Protein AF-A0A926QNM9-F1 (afdb_monomer_lite)

Sequence (90 aa):
MPGQRKRKRQQHVAVRHSLDAGRREVLFETQDESQWHAHLRHLRTGPQRIDWSMTRVDTFCGRLMQPTTYRLSLFVPDSTHEPSGEQPDH

Organism: NCBI:txid2752516

Radius of gyration: 21.06 Å; chains: 1; bounding box: 70×41×44 Å

Foldseek 3Di:
DDDPPPDPPPPPPPPPPPPFQWDKDWPDKDLDPVVVVVVVVCCVPDPNDDDPVQKDWDWQDDPPPDGIMITIIGIGGDPPDPPPPDDDDD

pLDDT: mean 75.29, std 17.13, range [43.47, 95.25]

Structure (mmCIF, N/CA/C/O backbone):
data_AF-A0A926QNM9-F1
#
_entry.id   AF-A0A926QNM9-F1
#
loop_
_atom_site.group_PDB
_atom_site.id
_atom_site.type_symbol
_atom_site.label_atom_id
_atom_site.label_alt_id
_atom_site.label_comp_id
_atom_site.label_asym_id
_atom_site.label_entity_id
_atom_site.label_seq_id
_atom_site.pdbx_PDB_ins_code
_atom_site.Cartn_x
_atom_site.Cartn_y
_atom_site.Cartn_z
_atom_site.occupancy
_atom_site.B_iso_or_equiv
_atom_site.auth_seq_id
_atom_site.auth_comp_id
_atom_site.auth_asym_id
_atom_site.auth_atom_id
_atom_site.pdbx_PDB_model_num
ATOM 1 N N . MET A 1 1 ? -23.366 -28.532 30.770 1.00 44.00 1 MET A N 1
ATOM 2 C CA . MET A 1 1 ? -22.619 -29.423 29.852 1.00 44.00 1 MET A CA 1
ATOM 3 C C . MET A 1 1 ? -22.318 -28.677 28.549 1.00 44.00 1 MET A C 1
ATOM 5 O O . MET A 1 1 ? -23.186 -28.649 27.685 1.00 44.00 1 MET A O 1
ATOM 9 N N . PRO A 1 2 ? -21.166 -27.998 28.396 1.00 46.12 2 PRO A N 1
ATOM 10 C CA . PRO A 1 2 ? -20.880 -27.196 27.209 1.00 46.12 2 PRO A CA 1
ATOM 11 C C . PRO A 1 2 ? -19.921 -27.928 26.260 1.00 46.12 2 PRO A C 1
ATOM 13 O O . PRO A 1 2 ? -18.742 -28.114 26.558 1.00 46.12 2 PRO A O 1
ATOM 16 N N . GLY A 1 3 ? -20.433 -28.331 25.096 1.00 50.47 3 GLY A N 1
ATOM 17 C CA . GLY A 1 3 ? -19.647 -28.894 23.999 1.00 50.47 3 GLY A CA 1
ATOM 18 C C . GLY A 1 3 ? -18.745 -27.834 23.370 1.00 50.47 3 GLY A C 1
ATOM 19 O O . GLY A 1 3 ? -19.151 -27.114 22.458 1.00 50.47 3 GLY A O 1
ATOM 20 N N . GLN A 1 4 ? -17.508 -27.730 23.853 1.00 62.19 4 GLN A N 1
ATOM 21 C CA . GLN A 1 4 ? -16.492 -26.877 23.250 1.00 62.19 4 GLN A CA 1
ATOM 22 C C . GLN A 1 4 ? -16.041 -27.468 21.908 1.00 62.19 4 GLN A C 1
ATOM 24 O O . GLN A 1 4 ? -15.165 -28.331 21.833 1.00 62.19 4 GLN A O 1
ATOM 29 N N . ARG A 1 5 ? -16.644 -26.981 20.818 1.00 60.66 5 ARG A N 1
ATOM 30 C CA . ARG A 1 5 ? -16.128 -27.154 19.455 1.00 60.66 5 ARG A CA 1
ATOM 31 C C . ARG A 1 5 ? -14.739 -26.517 19.384 1.00 60.66 5 ARG A C 1
ATOM 33 O O . ARG A 1 5 ? -14.605 -25.301 19.265 1.00 60.66 5 ARG A O 1
ATOM 40 N N . LYS A 1 6 ? -13.704 -27.358 19.461 1.00 58.22 6 LYS A N 1
ATOM 41 C CA . LYS A 1 6 ? -12.302 -27.003 19.214 1.00 58.22 6 LYS A CA 1
ATOM 42 C C . LYS A 1 6 ? -12.192 -26.340 17.837 1.00 58.22 6 LYS A C 1
ATOM 44 O O . LYS A 1 6 ? -12.187 -27.016 16.811 1.00 58.22 6 LYS A O 1
ATOM 49 N N . ARG A 1 7 ? -12.109 -25.005 17.802 1.00 65.19 7 ARG A N 1
ATOM 50 C CA . ARG A 1 7 ? -11.688 -24.275 16.603 1.00 65.19 7 ARG A CA 1
ATOM 51 C C . ARG A 1 7 ? -10.246 -24.678 16.319 1.00 65.19 7 ARG A C 1
ATOM 53 O O . ARG A 1 7 ? -9.344 -24.391 17.103 1.00 65.19 7 ARG A O 1
ATOM 60 N N . LYS A 1 8 ? -10.065 -25.389 15.207 1.00 54.44 8 LYS A N 1
ATOM 61 C CA . LYS A 1 8 ? -8.783 -25.795 14.633 1.00 54.44 8 LYS A CA 1
ATOM 62 C C . LYS A 1 8 ? -7.984 -24.518 14.365 1.00 54.44 8 LYS A C 1
ATOM 64 O O . LYS A 1 8 ? -8.211 -23.827 13.376 1.00 54.44 8 LYS A O 1
ATOM 69 N N . ARG A 1 9 ? -7.125 -24.150 15.316 1.00 55.22 9 ARG A N 1
ATOM 70 C CA . ARG A 1 9 ? -6.169 -23.052 15.188 1.00 55.22 9 ARG A CA 1
ATOM 71 C C . ARG A 1 9 ? -5.255 -23.471 14.043 1.00 55.22 9 ARG A C 1
ATOM 73 O O . ARG A 1 9 ? -4.456 -24.386 14.221 1.00 55.22 9 ARG A O 1
ATOM 80 N N . GLN A 1 10 ? -5.456 -22.898 12.858 1.00 56.03 10 GLN A N 1
ATOM 81 C CA . GLN A 1 10 ? -4.512 -23.042 11.759 1.00 56.03 10 GLN A CA 1
ATOM 82 C C . GLN A 1 10 ? -3.218 -22.393 12.244 1.00 56.03 10 GLN A C 1
ATOM 84 O O . GLN A 1 10 ? -3.039 -21.180 12.185 1.00 56.03 10 GLN A O 1
ATOM 89 N N . GLN A 1 11 ? -2.366 -23.207 12.863 1.00 54.06 11 GLN A N 1
ATOM 90 C CA . GLN A 1 11 ? -0.973 -22.883 13.051 1.00 54.06 11 GLN A CA 1
ATOM 91 C C . GLN A 1 11 ? -0.418 -22.826 11.634 1.00 54.06 11 GLN A C 1
ATOM 93 O O . GLN A 1 11 ? -0.099 -23.857 11.048 1.00 54.06 11 GLN A O 1
ATOM 98 N N . HIS A 1 12 ? -0.337 -21.623 11.067 1.00 51.22 12 HIS A N 1
ATOM 99 C CA . HIS A 1 12 ? 0.744 -21.347 10.141 1.00 51.22 12 HIS A CA 1
ATOM 100 C C . HIS A 1 12 ? 2.014 -21.570 10.957 1.00 51.22 12 HIS A C 1
ATOM 102 O O . HIS A 1 12 ? 2.502 -20.680 11.654 1.00 51.22 12 HIS A O 1
ATOM 108 N N . VAL A 1 13 ? 2.480 -22.818 10.954 1.00 46.00 13 VAL A N 1
ATOM 109 C CA . VAL A 1 13 ? 3.871 -23.139 11.197 1.00 46.00 13 VAL A CA 1
ATOM 110 C C . VAL A 1 13 ? 4.586 -22.324 10.136 1.00 46.00 13 VAL A C 1
ATOM 112 O O . VAL A 1 13 ? 4.609 -22.689 8.963 1.00 46.00 13 VAL A O 1
ATOM 115 N N . ALA A 1 14 ? 5.067 -21.146 10.530 1.00 52.31 14 ALA A N 1
ATOM 116 C CA . ALA A 1 14 ? 6.146 -20.498 9.827 1.00 52.31 14 ALA A CA 1
ATOM 117 C C . ALA A 1 14 ? 7.297 -21.487 9.956 1.00 52.31 14 ALA A C 1
ATOM 119 O O . ALA A 1 14 ? 8.038 -21.474 10.940 1.00 52.31 14 ALA A O 1
ATOM 120 N N . VAL A 1 15 ? 7.349 -22.430 9.013 1.00 45.28 15 VAL A N 1
ATOM 121 C CA . VAL A 1 15 ? 8.546 -23.195 8.741 1.00 45.28 15 VAL A CA 1
ATOM 122 C C . VAL A 1 15 ? 9.586 -22.106 8.572 1.00 45.28 15 VAL A C 1
ATOM 124 O O . VAL A 1 15 ? 9.502 -21.289 7.655 1.00 45.28 15 VAL A O 1
ATOM 127 N N . ARG A 1 16 ? 10.471 -21.986 9.561 1.00 53.44 16 ARG A N 1
ATOM 128 C CA . ARG A 1 16 ? 11.646 -21.139 9.460 1.00 53.44 16 ARG A CA 1
ATOM 129 C C . ARG A 1 16 ? 12.480 -21.771 8.357 1.00 53.44 16 ARG A C 1
ATOM 131 O O . ARG A 1 16 ? 13.327 -22.613 8.621 1.00 53.44 16 ARG A O 1
ATOM 138 N N . HIS A 1 17 ? 12.172 -21.418 7.115 1.00 43.47 17 HIS A N 1
ATOM 139 C CA . HIS A 1 17 ? 13.117 -21.525 6.028 1.00 43.47 17 HIS A CA 1
ATOM 140 C C . HIS A 1 17 ? 14.190 -20.491 6.337 1.00 43.47 17 HIS A C 1
ATOM 142 O O . HIS A 1 17 ? 14.080 -19.320 5.987 1.00 43.47 17 HIS A O 1
ATOM 148 N N . SER A 1 18 ? 15.213 -20.932 7.057 1.00 53.47 18 SER A N 1
ATOM 149 C CA . SER A 1 18 ? 16.544 -20.360 6.929 1.00 53.47 18 SER A CA 1
ATOM 150 C C . SER A 1 18 ? 17.062 -20.758 5.542 1.00 53.47 18 SER A C 1
ATOM 152 O O . SER A 1 18 ? 17.826 -21.706 5.434 1.00 53.47 18 SER A O 1
ATOM 154 N N . LEU A 1 19 ? 16.537 -20.140 4.482 1.00 52.72 19 LEU A N 1
ATOM 155 C CA . LEU A 1 19 ? 16.882 -20.425 3.082 1.00 52.72 19 LEU A CA 1
ATOM 156 C C . LEU A 1 19 ? 16.565 -19.196 2.225 1.00 52.72 19 LEU A C 1
ATOM 158 O O . LEU A 1 19 ? 15.702 -19.227 1.359 1.00 52.72 19 LEU A O 1
ATOM 162 N N . ASP A 1 20 ? 17.194 -18.089 2.599 1.00 54.88 20 ASP A N 1
ATOM 163 C CA . ASP A 1 20 ? 17.828 -17.133 1.692 1.00 54.88 20 ASP A CA 1
ATOM 164 C C . ASP A 1 20 ? 18.612 -16.190 2.617 1.00 54.88 20 ASP A C 1
ATOM 166 O O . ASP A 1 20 ? 18.019 -15.542 3.487 1.00 54.88 20 ASP A O 1
ATOM 170 N N . ALA A 1 21 ? 19.945 -16.215 2.569 1.00 68.06 21 ALA A N 1
ATOM 171 C CA . ALA A 1 21 ? 20.757 -15.276 3.338 1.00 68.06 21 ALA A CA 1
ATOM 172 C C . ALA A 1 21 ? 20.528 -13.895 2.723 1.00 68.06 21 ALA A C 1
ATOM 174 O O . ALA A 1 21 ? 21.147 -13.556 1.729 1.00 68.06 21 ALA A O 1
ATOM 175 N N . GLY A 1 22 ? 19.541 -13.162 3.220 1.00 72.31 22 GLY A N 1
ATOM 176 C CA . GLY A 1 22 ? 19.181 -11.852 2.709 1.00 72.31 22 GLY A CA 1
ATOM 177 C C . GLY A 1 22 ? 18.481 -11.031 3.776 1.00 72.31 22 GLY A C 1
ATOM 178 O O . GLY A 1 22 ? 17.830 -11.552 4.690 1.00 72.31 22 GLY A O 1
ATOM 179 N N . ARG A 1 23 ? 18.628 -9.715 3.672 1.00 85.94 23 ARG A N 1
ATOM 180 C CA . ARG A 1 23 ? 18.085 -8.748 4.630 1.00 85.94 23 ARG A CA 1
ATOM 181 C C . ARG A 1 23 ? 16.893 -8.013 4.038 1.00 85.94 23 ARG A C 1
ATOM 183 O O . ARG A 1 23 ? 16.778 -7.835 2.830 1.00 85.94 23 ARG A O 1
ATOM 190 N N . ARG A 1 24 ? 15.980 -7.566 4.901 1.00 88.31 24 ARG A N 1
ATOM 191 C CA . ARG A 1 24 ? 14.887 -6.675 4.492 1.00 88.31 24 ARG A CA 1
ATOM 192 C C . ARG A 1 24 ? 15.326 -5.235 4.692 1.00 88.31 24 ARG A C 1
ATOM 194 O O . ARG A 1 24 ? 15.537 -4.822 5.830 1.00 88.31 24 ARG A O 1
ATOM 201 N N . GLU A 1 25 ? 15.424 -4.484 3.610 1.00 90.56 25 GLU A N 1
ATOM 202 C CA . GLU A 1 25 ? 15.691 -3.052 3.651 1.00 90.56 25 GLU A CA 1
ATOM 203 C C . GLU A 1 25 ? 14.370 -2.280 3.680 1.00 90.56 25 GLU A C 1
ATOM 205 O O . GLU A 1 25 ? 13.430 -2.611 2.956 1.00 90.56 25 GLU A O 1
ATOM 210 N N . VAL A 1 26 ? 14.259 -1.285 4.560 1.00 92.81 26 VAL A N 1
ATOM 211 C CA . 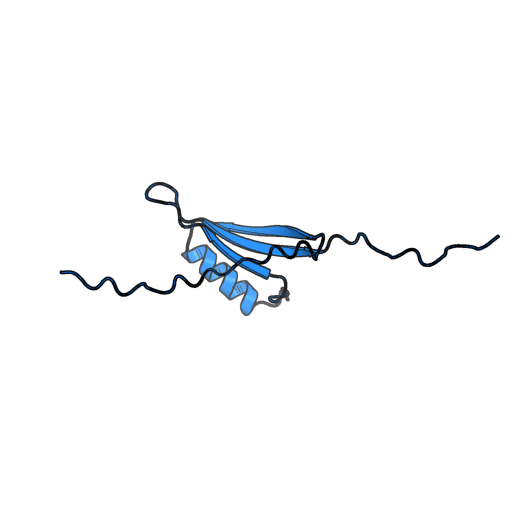VAL A 1 26 ? 13.048 -0.465 4.690 1.00 92.81 26 VAL A CA 1
ATOM 212 C C . VAL A 1 26 ? 13.126 0.676 3.685 1.00 92.81 26 VAL A C 1
ATOM 214 O O . VAL A 1 26 ? 13.999 1.529 3.792 1.00 92.81 26 VAL A O 1
ATOM 217 N N . LEU A 1 27 ? 12.204 0.696 2.725 1.00 91.69 27 LEU A N 1
ATOM 218 C CA . LEU A 1 27 ? 12.138 1.740 1.700 1.00 91.69 27 LEU A CA 1
ATOM 219 C C . LEU A 1 27 ? 11.293 2.934 2.148 1.00 91.69 27 LEU A C 1
ATOM 221 O O . LEU A 1 27 ? 11.578 4.072 1.788 1.00 91.69 27 LEU A O 1
ATOM 225 N N . PHE A 1 28 ? 10.229 2.672 2.908 1.00 92.81 28 PHE A N 1
ATOM 226 C CA . PHE A 1 28 ? 9.309 3.703 3.374 1.00 92.81 28 PHE A CA 1
ATOM 227 C C . PHE A 1 28 ? 8.644 3.269 4.678 1.00 92.81 28 PHE A C 1
ATOM 229 O O . PHE A 1 28 ? 8.212 2.123 4.807 1.00 92.81 28 PHE A O 1
ATOM 236 N N . GLU A 1 29 ? 8.534 4.182 5.637 1.00 94.44 29 GLU A N 1
ATOM 237 C CA . GLU A 1 29 ? 7.839 3.961 6.901 1.00 94.44 29 GLU A CA 1
ATOM 238 C C . GLU A 1 29 ? 7.030 5.208 7.259 1.00 94.44 29 GLU A C 1
ATOM 240 O O . GLU A 1 29 ? 7.517 6.331 7.139 1.00 94.44 29 GLU A O 1
ATOM 245 N N . THR A 1 30 ? 5.781 5.020 7.675 1.00 94.75 30 THR A N 1
ATOM 246 C CA . THR A 1 30 ? 4.907 6.119 8.091 1.00 94.75 30 THR A CA 1
ATOM 247 C C . THR A 1 30 ? 3.866 5.641 9.096 1.00 94.75 30 THR A C 1
ATOM 249 O O . THR A 1 30 ? 3.470 4.480 9.087 1.00 94.75 30 THR A O 1
ATOM 252 N N . GLN A 1 31 ? 3.390 6.540 9.954 1.00 92.69 31 GLN A N 1
ATOM 253 C CA . GLN A 1 31 ? 2.219 6.303 10.811 1.00 92.69 31 GLN A CA 1
ATOM 254 C C . GLN A 1 31 ? 0.930 6.878 10.201 1.00 92.69 31 GLN A C 1
ATOM 256 O O . GLN A 1 31 ? -0.164 6.654 10.713 1.00 92.69 31 GLN A O 1
ATOM 261 N N . ASP A 1 32 ? 1.055 7.622 9.101 1.00 92.75 32 ASP A N 1
ATOM 262 C CA . ASP A 1 32 ? -0.056 8.244 8.393 1.00 92.75 32 ASP A CA 1
ATOM 263 C C . ASP A 1 32 ? -0.579 7.309 7.296 1.00 92.75 32 ASP A C 1
ATOM 265 O O . ASP A 1 32 ? 0.091 7.037 6.295 1.00 92.75 32 ASP A O 1
ATOM 269 N N . GLU A 1 33 ? -1.806 6.833 7.489 1.00 89.88 33 GLU A N 1
ATOM 270 C CA . GLU A 1 33 ? -2.496 5.940 6.560 1.00 89.88 33 GLU A CA 1
ATOM 271 C C . GLU A 1 33 ? -2.729 6.589 5.187 1.00 89.88 33 GLU A C 1
ATOM 273 O O . GLU A 1 33 ? -2.581 5.937 4.151 1.00 89.88 33 GLU A O 1
ATOM 278 N N . SER A 1 34 ? -3.033 7.886 5.140 1.00 93.75 34 SER A N 1
ATOM 279 C CA . SER A 1 34 ? -3.288 8.584 3.877 1.00 93.75 34 SER A CA 1
ATOM 280 C C . SER A 1 34 ? -2.017 8.687 3.030 1.00 93.75 34 SER A C 1
ATOM 282 O O . SER A 1 34 ? -2.042 8.388 1.831 1.00 93.75 34 SER A O 1
ATOM 284 N N . GLN A 1 35 ? -0.884 9.005 3.665 1.00 95.25 35 GLN A N 1
ATOM 285 C CA . GLN A 1 35 ? 0.425 9.014 3.011 1.00 95.25 35 GLN A CA 1
ATOM 286 C C . GLN A 1 35 ? 0.838 7.611 2.575 1.00 95.25 35 GLN A C 1
ATOM 288 O O . GLN A 1 35 ? 1.356 7.440 1.471 1.00 95.25 35 GLN A O 1
ATOM 293 N N . TRP A 1 36 ? 0.555 6.599 3.397 1.00 94.81 36 TRP A N 1
ATOM 294 C CA . TRP A 1 36 ? 0.803 5.206 3.052 1.00 94.81 36 TRP A CA 1
ATOM 295 C C . TRP A 1 36 ? 0.067 4.788 1.770 1.00 94.81 36 TRP A C 1
ATOM 297 O O . TRP A 1 36 ? 0.680 4.285 0.823 1.00 94.81 36 TRP A O 1
ATOM 307 N N . HIS A 1 37 ? -1.238 5.057 1.690 1.00 93.62 37 HIS A N 1
ATOM 308 C CA . HIS A 1 37 ? -2.042 4.738 0.511 1.00 93.62 37 HIS A CA 1
ATOM 309 C C . HIS A 1 37 ? -1.619 5.532 -0.729 1.00 93.62 37 HIS A C 1
ATOM 311 O O . HIS A 1 37 ? -1.549 4.961 -1.823 1.00 93.62 37 HIS A O 1
ATOM 317 N N . ALA A 1 38 ? -1.318 6.824 -0.575 1.00 94.81 38 ALA A N 1
ATOM 318 C CA . ALA A 1 38 ? -0.834 7.658 -1.670 1.00 94.81 38 ALA A CA 1
ATOM 319 C C . ALA A 1 38 ? 0.503 7.139 -2.222 1.00 94.81 38 ALA A C 1
ATOM 321 O O . ALA A 1 38 ? 0.651 7.008 -3.440 1.00 94.81 38 ALA A O 1
ATOM 322 N N . HIS A 1 39 ? 1.435 6.765 -1.340 1.00 92.56 39 HIS A N 1
ATOM 323 C CA . HIS A 1 39 ? 2.737 6.221 -1.718 1.00 92.56 39 HIS A CA 1
ATOM 324 C C . HIS A 1 39 ? 2.598 4.883 -2.457 1.00 92.56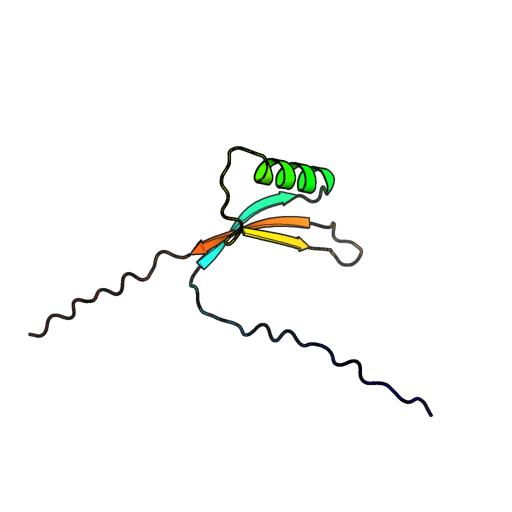 39 HIS A C 1
ATOM 326 O O . HIS A 1 39 ? 3.113 4.734 -3.564 1.00 92.56 39 HIS A O 1
ATOM 332 N N . LEU A 1 40 ? 1.816 3.934 -1.924 1.00 91.44 40 LEU A N 1
ATOM 333 C CA . LEU A 1 40 ? 1.566 2.656 -2.601 1.00 91.44 40 LEU A CA 1
ATOM 334 C C . LEU A 1 40 ? 0.901 2.833 -3.967 1.00 91.44 40 LEU A C 1
ATOM 336 O O . LEU A 1 40 ? 1.245 2.131 -4.920 1.00 91.44 40 LEU A O 1
ATOM 340 N N . ARG A 1 41 ? -0.059 3.758 -4.076 1.00 91.75 41 ARG A N 1
ATOM 341 C CA . ARG A 1 41 ? -0.699 4.064 -5.357 1.00 91.75 41 ARG A CA 1
ATOM 342 C C . ARG A 1 41 ? 0.327 4.599 -6.347 1.00 91.75 41 ARG A C 1
ATOM 344 O O . ARG A 1 41 ? 0.373 4.102 -7.467 1.00 91.75 41 ARG A O 1
ATOM 351 N N . HIS A 1 42 ? 1.167 5.540 -5.921 1.00 91.06 42 HIS A N 1
ATOM 352 C CA . HIS A 1 42 ? 2.214 6.110 -6.761 1.00 91.06 42 HIS A CA 1
ATOM 353 C C . HIS A 1 42 ? 3.203 5.047 -7.252 1.00 91.06 42 HIS A C 1
ATOM 355 O O . HIS A 1 42 ? 3.514 5.027 -8.435 1.00 91.06 42 HIS A O 1
ATOM 361 N N . LEU A 1 43 ? 3.622 4.109 -6.399 1.00 90.44 43 LEU A N 1
ATOM 362 C CA . LEU A 1 43 ? 4.510 3.008 -6.796 1.00 90.44 43 LEU A CA 1
ATOM 363 C C . LEU A 1 43 ? 3.867 2.041 -7.798 1.00 90.44 43 LEU A C 1
ATOM 365 O O . LEU A 1 43 ? 4.551 1.473 -8.641 1.00 90.44 43 LEU A O 1
ATOM 369 N N . ARG A 1 44 ? 2.549 1.835 -7.714 1.00 87.00 44 ARG A N 1
ATOM 370 C CA . ARG A 1 44 ? 1.823 0.947 -8.637 1.00 87.00 44 ARG A CA 1
ATOM 371 C C . ARG A 1 44 ? 1.559 1.583 -9.996 1.00 87.00 44 ARG A C 1
ATOM 373 O O . ARG A 1 44 ? 1.497 0.868 -10.988 1.00 87.00 44 ARG A O 1
ATOM 380 N N . THR A 1 45 ? 1.332 2.893 -10.034 1.00 88.88 45 THR A N 1
ATOM 381 C CA . THR A 1 45 ? 0.964 3.613 -11.264 1.00 88.88 45 THR A CA 1
ATOM 382 C C . THR A 1 45 ? 2.120 4.390 -11.882 1.00 88.88 45 THR A C 1
ATOM 384 O O . THR A 1 45 ? 2.007 4.863 -13.009 1.00 88.88 45 THR A O 1
ATOM 387 N N . GLY A 1 46 ? 3.189 4.605 -11.124 1.00 84.12 46 GLY A N 1
ATOM 388 C CA . GLY A 1 46 ? 4.337 5.398 -11.523 1.00 84.12 46 GLY A CA 1
ATOM 389 C C . GLY A 1 46 ? 5.295 4.640 -12.441 1.00 84.12 46 GLY A C 1
ATOM 390 O O . GLY A 1 46 ? 5.192 3.426 -12.614 1.00 84.12 46 GLY A O 1
ATOM 391 N N . PRO A 1 47 ? 6.275 5.350 -13.019 1.00 75.94 47 PRO A N 1
ATOM 392 C CA . PRO A 1 47 ? 7.290 4.749 -13.884 1.00 75.94 47 PRO A CA 1
ATOM 393 C C . PRO A 1 47 ? 8.292 3.873 -13.112 1.00 75.94 47 PRO A C 1
ATOM 395 O O . PRO A 1 47 ? 9.075 3.144 -13.722 1.00 75.94 47 PRO A O 1
ATOM 398 N N . GLN A 1 48 ? 8.296 3.955 -11.779 1.00 79.12 48 GLN A N 1
ATOM 399 C CA . GLN A 1 48 ? 9.228 3.238 -10.922 1.00 79.12 48 GLN A CA 1
ATOM 400 C C . GLN A 1 48 ? 8.847 1.755 -10.851 1.00 79.12 48 GLN A C 1
ATOM 402 O O . GLN A 1 48 ? 7.830 1.373 -10.277 1.00 79.12 48 GLN A O 1
ATOM 407 N N . ARG A 1 49 ? 9.681 0.906 -11.455 1.00 74.69 49 ARG A N 1
ATOM 408 C CA . ARG A 1 49 ? 9.494 -0.547 -11.477 1.00 74.69 49 ARG A CA 1
ATOM 409 C C . ARG A 1 49 ? 10.071 -1.152 -10.205 1.00 74.69 49 ARG A C 1
ATOM 411 O O . ARG A 1 49 ? 11.230 -1.546 -10.176 1.00 74.69 49 ARG A O 1
ATOM 418 N N . ILE A 1 50 ? 9.264 -1.191 -9.153 1.00 83.81 50 ILE A N 1
ATOM 419 C CA . ILE A 1 50 ? 9.578 -1.992 -7.970 1.00 83.81 50 ILE A CA 1
ATOM 420 C C . ILE A 1 50 ? 9.171 -3.437 -8.241 1.00 83.81 50 ILE A C 1
ATOM 422 O O . ILE A 1 50 ? 8.078 -3.701 -8.749 1.00 83.81 50 ILE A O 1
ATOM 426 N N . ASP A 1 51 ? 10.046 -4.373 -7.880 1.00 86.81 51 ASP A N 1
ATOM 427 C CA . ASP A 1 51 ? 9.707 -5.787 -7.894 1.00 86.81 51 ASP A CA 1
ATOM 428 C C . ASP A 1 51 ? 8.790 -6.122 -6.709 1.00 86.81 51 ASP A C 1
ATOM 430 O O . ASP A 1 51 ? 9.214 -6.287 -5.560 1.00 86.81 51 ASP A O 1
ATOM 434 N N . TRP A 1 52 ? 7.495 -6.225 -7.001 1.00 85.19 52 TRP A N 1
ATOM 435 C CA . TRP A 1 52 ? 6.469 -6.573 -6.023 1.00 85.19 52 TRP A CA 1
ATOM 436 C C . TRP A 1 52 ? 6.621 -7.990 -5.462 1.00 85.19 52 TRP A C 1
ATOM 438 O O . TRP A 1 52 ? 6.074 -8.256 -4.396 1.00 85.19 52 TRP A O 1
ATOM 448 N N . SER A 1 53 ? 7.359 -8.883 -6.131 1.00 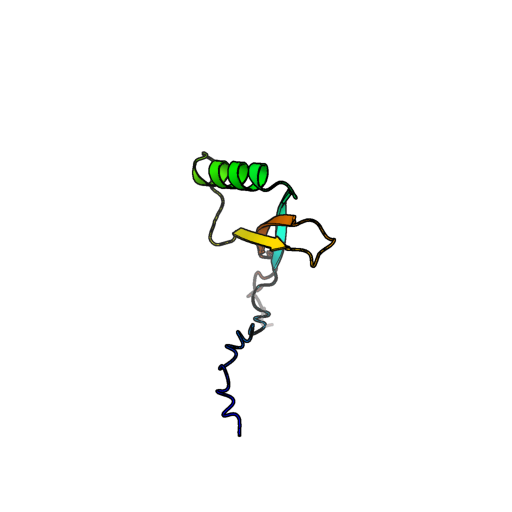86.12 53 SER A N 1
ATOM 449 C CA . SER A 1 53 ? 7.622 -10.232 -5.619 1.00 86.12 53 SER A CA 1
ATOM 450 C C . SER A 1 53 ? 8.644 -10.230 -4.476 1.00 86.12 53 SER A C 1
ATOM 452 O O . SER A 1 53 ? 8.526 -11.022 -3.542 1.00 86.12 53 SER A O 1
ATOM 454 N N . MET A 1 54 ? 9.588 -9.282 -4.498 1.00 87.38 54 MET A N 1
ATOM 455 C CA . MET A 1 54 ? 10.582 -9.072 -3.438 1.00 87.38 54 MET A CA 1
ATOM 456 C C . MET A 1 54 ? 10.120 -8.064 -2.376 1.00 87.38 54 MET A C 1
ATOM 458 O O . MET A 1 54 ? 10.711 -7.962 -1.299 1.00 87.38 54 MET A O 1
ATOM 462 N N . THR A 1 55 ? 9.052 -7.317 -2.649 1.00 90.62 55 THR A N 1
ATOM 463 C CA . THR A 1 55 ? 8.550 -6.258 -1.766 1.00 90.62 55 THR A CA 1
ATOM 464 C C . THR A 1 55 ? 7.488 -6.775 -0.798 1.00 90.62 55 THR A C 1
ATOM 466 O O . THR A 1 55 ? 6.648 -7.605 -1.136 1.00 90.62 55 THR A O 1
ATOM 469 N N . ARG A 1 56 ? 7.479 -6.250 0.430 1.00 90.94 56 ARG A N 1
ATOM 470 C CA . ARG A 1 56 ? 6.478 -6.553 1.456 1.00 90.94 56 ARG A CA 1
ATOM 471 C C . ARG A 1 56 ? 5.941 -5.294 2.112 1.00 90.94 56 ARG A C 1
ATOM 473 O O . ARG A 1 56 ? 6.688 -4.392 2.482 1.00 90.94 56 ARG A O 1
ATOM 480 N N . VAL A 1 57 ? 4.627 -5.305 2.290 1.00 91.06 57 VAL A N 1
ATOM 481 C CA . VAL A 1 57 ? 3.858 -4.328 3.051 1.00 91.06 57 VAL A CA 1
ATOM 482 C C . VAL A 1 57 ? 3.567 -4.918 4.423 1.00 91.06 57 VAL A C 1
ATOM 484 O O . VAL A 1 57 ? 2.926 -5.964 4.518 1.00 91.06 57 VAL A O 1
ATOM 487 N N . ASP A 1 58 ? 4.031 -4.247 5.470 1.00 90.25 58 ASP A N 1
ATOM 488 C CA . ASP A 1 58 ? 3.734 -4.596 6.853 1.00 90.25 58 ASP A CA 1
ATOM 489 C C . ASP A 1 58 ? 2.895 -3.486 7.505 1.00 90.25 58 ASP A C 1
ATOM 491 O O . ASP A 1 58 ? 3.123 -2.294 7.286 1.00 90.25 58 ASP A O 1
ATOM 495 N N . THR A 1 59 ? 1.939 -3.888 8.341 1.00 90.12 59 THR A N 1
ATOM 496 C CA . THR A 1 59 ? 1.166 -2.982 9.198 1.00 90.12 59 THR A CA 1
ATOM 497 C C . THR A 1 59 ? 1.364 -3.409 10.644 1.00 90.12 59 THR A C 1
ATOM 499 O O . THR A 1 59 ? 0.867 -4.449 11.081 1.00 90.12 59 THR A O 1
ATOM 502 N N . PHE A 1 60 ? 2.124 -2.615 11.388 1.00 89.44 60 PHE A N 1
ATOM 503 C CA . PHE A 1 60 ? 2.397 -2.827 12.801 1.00 89.44 60 PHE A CA 1
ATOM 504 C C . PHE A 1 60 ? 1.334 -2.109 13.619 1.00 89.44 60 PHE A C 1
ATOM 506 O O . PHE A 1 60 ? 1.514 -0.974 14.057 1.00 89.44 60 PHE A O 1
ATOM 513 N N . CYS A 1 61 ? 0.198 -2.777 13.806 1.00 82.69 61 CYS A N 1
ATOM 514 C CA . CYS A 1 61 ? -0.841 -2.292 14.702 1.00 82.69 61 CYS A CA 1
ATOM 515 C C . CYS A 1 61 ? -0.368 -2.477 16.146 1.00 82.69 61 CYS A C 1
ATOM 517 O O . CYS A 1 61 ? -0.310 -3.599 16.661 1.00 82.69 61 CYS A O 1
ATOM 519 N N . GLY A 1 62 ? -0.028 -1.374 16.802 1.00 72.50 62 GLY A N 1
ATOM 520 C CA . GLY A 1 62 ? 0.226 -1.357 18.231 1.00 72.50 62 GLY A CA 1
ATOM 521 C C . GLY A 1 62 ? -0.972 -1.871 19.034 1.00 72.50 62 GLY A C 1
ATOM 522 O O . GLY A 1 62 ? -2.128 -1.673 18.657 1.00 72.50 62 GLY A O 1
ATOM 523 N N . ARG A 1 63 ? -0.733 -2.512 20.186 1.00 78.81 63 ARG A N 1
ATOM 524 C CA . ARG A 1 63 ? -1.813 -2.695 21.169 1.00 78.81 63 ARG A CA 1
ATOM 525 C C . ARG A 1 63 ? -2.030 -1.378 21.912 1.00 78.81 63 ARG A C 1
ATOM 527 O O . ARG A 1 63 ? -1.158 -0.948 22.658 1.00 78.81 63 ARG A O 1
ATOM 534 N N . LEU A 1 64 ? -3.216 -0.806 21.721 1.00 65.06 64 LEU A N 1
ATOM 535 C CA . LEU A 1 64 ? -3.872 0.282 22.465 1.00 65.06 64 LEU A CA 1
ATOM 536 C C . LEU A 1 64 ? -3.171 1.655 22.566 1.00 65.06 64 LEU A C 1
ATOM 538 O O . LEU A 1 64 ? -3.867 2.656 22.475 1.00 65.06 64 LEU A O 1
ATOM 542 N N . MET A 1 65 ? -1.853 1.733 22.773 1.00 71.38 65 MET A N 1
ATOM 543 C CA . MET A 1 65 ? -1.128 3.004 22.984 1.00 71.38 65 MET A CA 1
ATOM 544 C C . MET A 1 65 ? 0.001 3.264 21.989 1.00 71.38 65 MET A C 1
ATOM 546 O O . MET A 1 65 ? 0.564 4.354 21.974 1.00 71.38 65 MET A O 1
ATOM 550 N N . GLN A 1 66 ? 0.345 2.279 21.164 1.00 72.12 66 GLN A N 1
ATOM 551 C CA . GLN A 1 66 ? 1.325 2.476 20.104 1.00 72.12 66 GLN A CA 1
ATOM 552 C C . GLN A 1 66 ? 0.600 2.851 18.806 1.00 72.12 66 GLN A C 1
ATOM 554 O O . GLN A 1 66 ? -0.378 2.178 18.458 1.00 72.12 66 GLN A O 1
ATOM 559 N N . PRO A 1 67 ? 1.052 3.904 18.105 1.00 80.75 67 PRO A N 1
ATOM 560 C CA . PRO A 1 67 ? 0.495 4.266 16.812 1.00 80.75 67 PRO A CA 1
ATOM 561 C C . PRO A 1 67 ? 0.675 3.117 15.817 1.00 80.75 67 PRO A C 1
ATOM 563 O O . PRO A 1 67 ? 1.600 2.310 15.930 1.00 80.75 67 PRO A O 1
ATOM 566 N N . THR A 1 68 ? -0.238 3.024 14.851 1.00 87.69 68 THR A N 1
ATOM 567 C CA . THR A 1 68 ? -0.096 2.052 13.765 1.00 87.69 68 THR A CA 1
ATOM 568 C C . THR A 1 68 ? 1.020 2.521 12.849 1.00 87.69 68 THR A C 1
ATOM 570 O O . THR A 1 68 ? 0.945 3.624 12.317 1.00 87.69 68 THR A O 1
ATOM 573 N N . THR A 1 69 ? 2.034 1.685 12.651 1.00 92.38 69 THR A N 1
ATOM 574 C CA . THR A 1 69 ? 3.130 1.981 11.724 1.00 92.38 69 THR A CA 1
ATOM 575 C C . THR A 1 69 ? 2.980 1.136 10.470 1.00 92.38 69 THR A C 1
ATOM 577 O O . THR A 1 69 ? 2.928 -0.093 10.530 1.00 92.38 69 THR A O 1
ATOM 580 N N . TYR A 1 70 ? 2.935 1.793 9.322 1.00 93.38 70 TYR A N 1
ATOM 581 C CA . TYR A 1 70 ? 2.962 1.184 8.003 1.00 93.38 70 TYR A CA 1
ATOM 582 C C . TYR A 1 70 ? 4.390 1.174 7.473 1.00 93.38 70 TYR A C 1
ATOM 584 O O . TYR A 1 70 ? 5.078 2.194 7.523 1.00 93.38 70 TYR A O 1
ATOM 592 N N . ARG A 1 71 ? 4.838 0.032 6.948 1.00 94.88 71 ARG A N 1
ATOM 593 C CA . ARG A 1 71 ? 6.208 -0.128 6.460 1.00 94.88 71 ARG A CA 1
ATOM 594 C C . ARG A 1 71 ? 6.252 -0.864 5.132 1.00 94.88 71 ARG A C 1
ATOM 596 O O . ARG A 1 71 ? 5.666 -1.936 4.981 1.00 94.88 71 ARG A O 1
ATOM 603 N N . LEU A 1 72 ? 7.008 -0.312 4.192 1.00 94.19 72 LEU A N 1
ATOM 604 C CA . LEU A 1 72 ? 7.388 -0.945 2.938 1.00 94.19 72 LEU A CA 1
ATOM 605 C C . LEU A 1 72 ? 8.822 -1.443 3.065 1.00 94.19 72 LEU A C 1
ATOM 607 O O . LEU A 1 72 ? 9.731 -0.658 3.335 1.00 94.19 72 LEU A O 1
ATOM 611 N N . SER A 1 73 ? 9.031 -2.738 2.856 1.00 92.62 73 SER A N 1
ATOM 612 C CA . SER A 1 73 ? 10.369 -3.329 2.851 1.00 92.62 73 SER A CA 1
ATOM 613 C C . SER A 1 73 ? 10.637 -4.106 1.573 1.00 92.62 73 SER A C 1
ATOM 615 O O . SER A 1 73 ? 9.752 -4.802 1.077 1.00 92.62 73 SER A O 1
ATOM 617 N N . LEU A 1 74 ? 11.860 -4.012 1.063 1.00 90.81 74 LEU A N 1
ATOM 618 C CA . LEU A 1 74 ? 12.356 -4.808 -0.052 1.00 90.81 74 LEU A CA 1
ATOM 619 C C . LEU A 1 74 ? 13.267 -5.904 0.490 1.00 90.81 74 LEU A C 1
ATOM 621 O O . LEU A 1 74 ? 14.100 -5.663 1.363 1.00 90.81 74 LEU A O 1
ATOM 625 N N . PHE A 1 75 ? 13.084 -7.121 0.000 1.00 88.75 75 PHE A N 1
ATOM 626 C CA . PHE A 1 75 ? 14.022 -8.197 0.253 1.00 88.75 75 PHE A CA 1
ATOM 627 C C . PHE A 1 75 ? 15.261 -8.013 -0.627 1.00 88.75 75 PHE A C 1
ATOM 629 O O . PHE A 1 75 ? 15.146 -7.924 -1.846 1.00 88.75 75 PHE A O 1
ATOM 636 N N . VAL A 1 76 ? 16.428 -7.951 0.009 1.00 85.81 76 VAL A N 1
ATOM 637 C CA . VAL A 1 76 ? 17.730 -7.851 -0.645 1.00 85.81 76 VAL A CA 1
ATOM 638 C C . VAL A 1 76 ? 18.472 -9.158 -0.366 1.00 85.81 76 VAL A C 1
ATOM 640 O O . VAL A 1 76 ? 18.856 -9.377 0.789 1.00 85.81 76 VAL A O 1
ATOM 643 N N . PRO A 1 77 ? 18.654 -10.036 -1.370 1.00 82.38 77 PRO A N 1
ATOM 644 C CA . PRO A 1 77 ? 19.485 -11.221 -1.200 1.00 82.38 77 PRO A CA 1
ATOM 645 C C . PRO A 1 77 ? 20.924 -10.779 -0.904 1.00 82.38 77 PRO A C 1
ATOM 647 O O . PRO A 1 77 ? 21.438 -9.862 -1.550 1.00 82.38 77 PRO A O 1
ATOM 650 N N . ASP A 1 78 ? 21.578 -11.386 0.086 1.00 75.94 78 ASP A N 1
ATOM 651 C CA . ASP A 1 78 ? 23.012 -11.197 0.268 1.00 75.94 78 ASP A CA 1
ATOM 652 C C . ASP A 1 78 ? 23.704 -11.912 -0.893 1.00 75.94 78 ASP A C 1
ATOM 654 O O . ASP A 1 78 ? 23.482 -13.094 -1.148 1.00 75.94 78 ASP A O 1
ATOM 658 N N . SER A 1 79 ? 24.563 -11.198 -1.612 1.00 65.56 79 SER A N 1
ATOM 659 C CA . SER A 1 79 ? 25.261 -11.686 -2.807 1.00 65.56 79 SER A CA 1
ATOM 660 C C . SER A 1 79 ? 26.303 -12.783 -2.519 1.00 65.56 79 SER A C 1
ATOM 662 O O . SER A 1 79 ? 27.156 -13.073 -3.353 1.00 65.56 79 SER A O 1
ATOM 664 N N . THR A 1 80 ? 26.279 -13.389 -1.332 1.00 63.69 80 THR A N 1
ATOM 665 C CA . THR A 1 80 ? 27.356 -14.230 -0.814 1.00 63.69 80 THR A CA 1
ATOM 666 C C . THR A 1 80 ? 27.066 -15.713 -1.016 1.00 63.69 80 THR A C 1
ATOM 668 O O . THR A 1 80 ? 26.931 -16.452 -0.046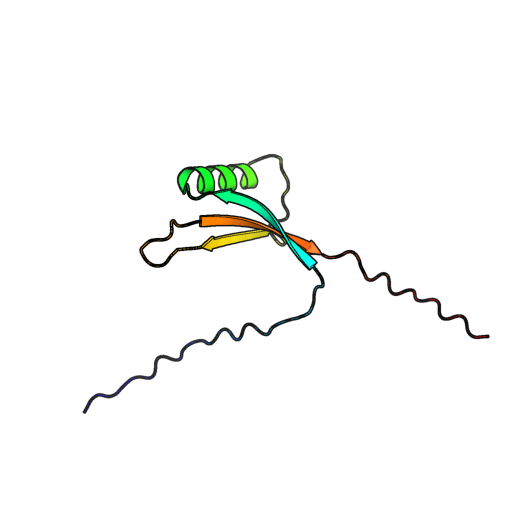 1.00 63.69 80 THR A O 1
ATOM 671 N N . HIS A 1 81 ? 27.008 -16.162 -2.270 1.00 52.22 81 HIS A N 1
ATOM 672 C CA . HIS A 1 81 ? 27.546 -17.475 -2.637 1.00 52.22 81 HIS A CA 1
ATOM 673 C C . HIS A 1 81 ? 27.720 -17.571 -4.159 1.00 52.22 81 HIS A C 1
ATOM 675 O O . HIS A 1 81 ? 26.880 -18.127 -4.859 1.00 52.22 81 HIS A O 1
ATOM 681 N N . GLU A 1 82 ? 28.840 -17.067 -4.673 1.00 50.91 82 GLU A N 1
ATOM 682 C CA . GLU A 1 82 ? 29.500 -17.788 -5.761 1.00 50.91 82 GLU A CA 1
ATOM 683 C C . GLU A 1 82 ? 30.004 -19.095 -5.126 1.00 50.91 82 GLU A C 1
ATOM 685 O O . GLU A 1 82 ? 30.875 -19.027 -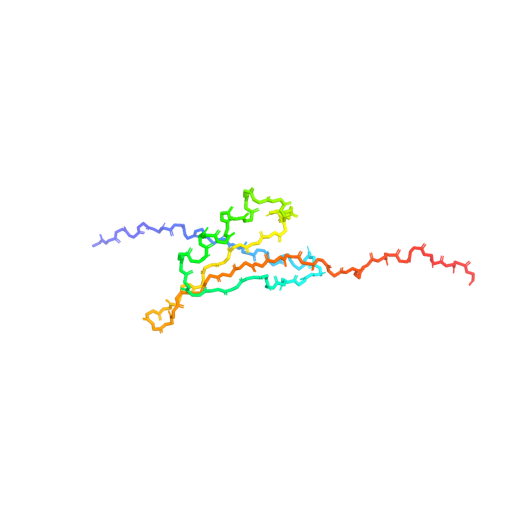4.249 1.00 50.91 82 GLU A O 1
ATOM 690 N N . PRO A 1 83 ? 29.472 -20.286 -5.462 1.00 52.69 83 PRO A N 1
ATOM 691 C CA . PRO A 1 83 ? 30.213 -21.495 -5.174 1.00 52.69 83 PRO A CA 1
ATOM 692 C C . PRO A 1 83 ? 31.467 -21.406 -6.040 1.00 52.69 83 PRO A C 1
ATOM 694 O O . PRO A 1 83 ? 31.395 -21.589 -7.252 1.00 52.69 83 PRO A O 1
ATOM 697 N N . SER A 1 84 ? 32.609 -21.078 -5.430 1.00 47.91 84 SER A N 1
ATOM 698 C CA . SER A 1 84 ? 33.926 -21.304 -6.024 1.00 47.91 84 SER A CA 1
ATOM 699 C C . SER A 1 84 ? 34.047 -22.799 -6.322 1.00 47.91 84 SER A C 1
ATOM 701 O O . SER A 1 84 ? 34.539 -23.585 -5.517 1.00 47.91 84 SER A O 1
ATOM 703 N N . GLY A 1 85 ? 33.524 -23.204 -7.472 1.00 58.97 85 GLY A N 1
ATOM 704 C CA . GLY A 1 85 ? 33.771 -24.489 -8.087 1.00 58.97 85 GLY A CA 1
ATOM 705 C C . GLY A 1 85 ? 35.122 -24.422 -8.771 1.00 58.97 85 GLY A C 1
ATOM 706 O O . GLY A 1 85 ? 35.179 -24.309 -9.982 1.00 58.97 85 GLY A O 1
ATOM 707 N N . GLU A 1 86 ? 36.194 -24.443 -7.989 1.00 51.91 86 GLU A N 1
ATOM 708 C CA . GLU A 1 86 ? 37.512 -24.828 -8.482 1.00 51.91 86 GLU A CA 1
ATOM 709 C C . GLU A 1 86 ? 38.288 -25.372 -7.281 1.00 51.91 86 GLU A C 1
ATOM 711 O O . GLU A 1 86 ? 38.971 -24.650 -6.556 1.00 51.91 86 GLU A O 1
ATOM 716 N N . GLN A 1 87 ? 38.086 -26.659 -7.006 1.00 58.31 87 GLN A N 1
ATOM 717 C CA . GLN A 1 87 ? 39.016 -27.448 -6.214 1.00 58.31 87 GLN A CA 1
ATOM 718 C C . GLN A 1 87 ? 40.071 -27.952 -7.208 1.00 58.31 87 GLN A C 1
ATOM 720 O O . GLN A 1 87 ? 39.734 -28.808 -8.025 1.00 58.31 87 GLN A O 1
ATOM 725 N N . PRO A 1 88 ? 41.312 -27.431 -7.209 1.00 58.09 88 PRO A N 1
ATOM 726 C CA . PRO A 1 88 ? 42.365 -28.039 -7.994 1.00 58.09 88 PRO A CA 1
ATOM 727 C C . PRO A 1 88 ? 42.877 -29.256 -7.223 1.00 58.09 88 PRO A C 1
ATOM 729 O O . PRO A 1 88 ? 43.454 -29.125 -6.143 1.00 58.09 88 PRO A O 1
ATOM 732 N N . ASP A 1 89 ? 42.637 -30.441 -7.777 1.00 59.56 89 ASP A N 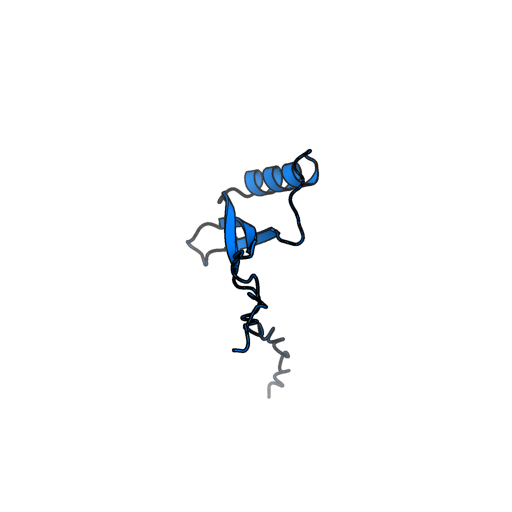1
ATOM 733 C CA . ASP A 1 89 ? 43.419 -31.636 -7.476 1.00 59.56 89 ASP A CA 1
ATOM 734 C C . ASP A 1 89 ? 44.875 -31.388 -7.895 1.00 59.56 89 ASP A C 1
ATOM 736 O O . ASP A 1 89 ? 45.158 -31.283 -9.092 1.00 59.56 89 ASP A O 1
ATOM 740 N N . HIS A 1 90 ? 45.794 -31.312 -6.927 1.00 56.47 90 HIS A N 1
ATOM 741 C CA . HIS A 1 90 ? 47.160 -31.807 -7.108 1.00 56.47 90 HIS A CA 1
ATOM 742 C C . HIS A 1 90 ? 47.866 -32.120 -5.783 1.00 56.47 90 HIS A C 1
ATOM 744 O O . HIS A 1 90 ? 47.697 -31.349 -4.813 1.00 56.47 90 HIS A O 1
#

Secondary structure (DSSP, 8-state):
---------------------EEEEEEEEES-HHHHHHHHHHHHHSS----TTTEEEEEE--SSSSPPEEEEEEEEE-------------